Protein AF-A0A2L2YY50-F1 (afdb_monomer_lite)

Sequence (79 aa):
TQHEMCLIALIATFLNVHPFGASIDYLCSYLIKIDSNVNAGDIESLLERFPNLFKKHTSGIGATLVKNCKFLGFSSISN

Radius of 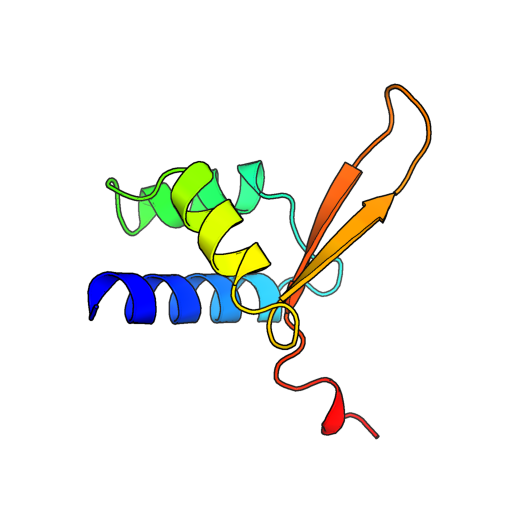gyration: 12.67 Å; chains: 1; bounding box: 34×35×24 Å

InterPro domains:
  IPR038876 Ecto-NOX disulfide-thiol exchanger 1/2 [PTHR16001] (2-78)
  IPR060245 Ecto-NOX disulfide-thiol exchanger 1/2, C-terminal helix-turn-helix domain [PF27602] (2-67)

pLDDT: mean 90.17, std 8.17, range [45.78, 96.38]

Foldseek 3Di:
DVVLVVLLVLQQVVQVVPPPFAALVVSQVVVCVVPVVDDSVSVVVSLVVCCQQKPWDWDDDDPPTTTGMHGNPCVVVVD

Secondary structure (DSSP, 8-state):
-HHHHHHHHHHHHHHHT-TT-B-HHHHHHHHTTT-TT--HHHHHHHHHH-TTTEEEEEESSGGG-EEEEEE-TTTTTT-

Structure (mmCIF, N/CA/C/O backbone):
data_AF-A0A2L2YY50-F1
#
_entry.id   AF-A0A2L2YY50-F1
#
loop_
_atom_site.group_PDB
_atom_site.id
_atom_site.type_symbol
_atom_site.label_atom_id
_atom_site.label_alt_id
_atom_site.label_comp_id
_atom_site.label_asym_id
_atom_site.label_entity_id
_atom_site.label_seq_id
_atom_site.pdbx_PDB_ins_code
_atom_site.Cartn_x
_atom_site.Cartn_y
_atom_site.Cartn_z
_atom_site.occupancy
_atom_site.B_iso_or_equiv
_atom_site.auth_seq_id
_atom_site.auth_comp_id
_atom_site.auth_asym_id
_atom_site.auth_atom_id
_atom_site.pdbx_PDB_model_num
ATOM 1 N N . THR A 1 1 ? -9.600 -0.907 13.815 1.00 85.75 1 THR A N 1
ATOM 2 C CA . THR A 1 1 ? -10.993 -0.415 13.673 1.00 85.75 1 THR A CA 1
ATOM 3 C C . THR A 1 1 ? -11.586 -0.931 12.365 1.00 85.75 1 THR A C 1
ATOM 5 O O . THR A 1 1 ? -10.847 -1.506 11.574 1.00 85.75 1 THR A O 1
ATOM 8 N N . GLN A 1 2 ? -12.894 -0.771 12.114 1.00 90.12 2 GLN A N 1
ATOM 9 C CA . GLN A 1 2 ? -13.508 -1.18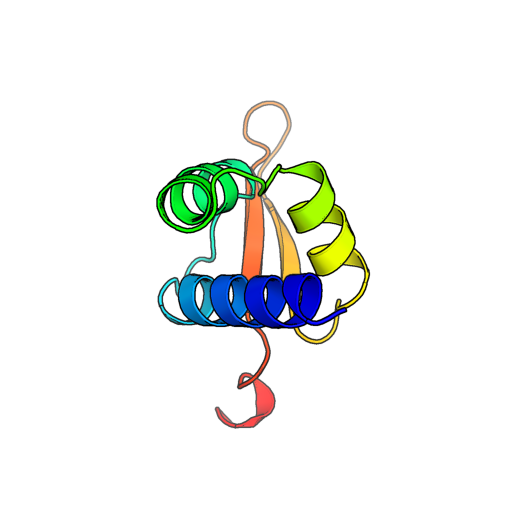0 10.834 1.00 90.12 2 GLN A CA 1
ATOM 10 C C . GLN A 1 2 ? -12.849 -0.488 9.628 1.00 90.12 2 GLN A C 1
ATOM 12 O O . GLN A 1 2 ? -12.632 -1.120 8.599 1.00 90.12 2 GLN A O 1
ATOM 17 N N . HIS A 1 3 ? -12.489 0.790 9.777 1.00 88.25 3 HIS A N 1
ATOM 18 C CA . HIS A 1 3 ? -11.786 1.557 8.746 1.00 88.25 3 HIS A CA 1
ATOM 19 C C . HIS A 1 3 ? -10.436 0.928 8.380 1.00 88.25 3 HIS A C 1
ATOM 21 O O . HIS A 1 3 ? -10.202 0.631 7.212 1.00 88.25 3 HIS A O 1
ATOM 27 N N . GLU A 1 4 ? -9.608 0.594 9.376 1.00 90.94 4 GLU A N 1
ATOM 28 C CA . GLU A 1 4 ? -8.331 -0.095 9.140 1.00 90.94 4 GLU A CA 1
ATOM 29 C C . GLU A 1 4 ? -8.518 -1.449 8.439 1.00 90.94 4 GLU A C 1
ATOM 31 O O . GLU A 1 4 ? -7.753 -1.783 7.540 1.00 90.94 4 GLU A O 1
ATOM 36 N N . MET A 1 5 ? -9.537 -2.232 8.818 1.00 93.56 5 MET A N 1
ATOM 37 C CA . MET A 1 5 ? -9.822 -3.526 8.181 1.00 93.56 5 MET A CA 1
ATOM 38 C C . MET A 1 5 ? -10.186 -3.360 6.701 1.00 93.56 5 MET A C 1
ATOM 40 O O . MET A 1 5 ? -9.671 -4.098 5.860 1.00 93.56 5 MET A O 1
ATOM 44 N N . CYS A 1 6 ? -11.028 -2.372 6.375 1.00 93.25 6 CYS A N 1
ATOM 45 C CA . CYS A 1 6 ? -11.334 -2.019 4.989 1.00 93.25 6 CYS A CA 1
ATOM 46 C C . CYS A 1 6 ? -10.073 -1.607 4.229 1.00 93.25 6 CYS A C 1
ATOM 48 O O . CYS A 1 6 ? -9.851 -2.079 3.117 1.00 93.25 6 CYS A O 1
ATOM 50 N N . LEU A 1 7 ? -9.226 -0.772 4.831 1.00 94.12 7 LEU A N 1
ATOM 51 C CA . LEU A 1 7 ? -8.011 -0.296 4.182 1.00 94.12 7 LEU A CA 1
ATOM 52 C C . LEU A 1 7 ? -7.032 -1.447 3.904 1.00 94.12 7 LEU A C 1
ATOM 54 O O . LEU A 1 7 ? -6.536 -1.567 2.787 1.00 94.12 7 LEU A O 1
ATOM 58 N N . ILE A 1 8 ? -6.834 -2.361 4.861 1.00 95.62 8 ILE A N 1
ATOM 59 C CA . ILE A 1 8 ? -6.040 -3.586 4.663 1.00 95.62 8 ILE A CA 1
ATOM 60 C C . ILE A 1 8 ? -6.605 -4.420 3.507 1.00 95.62 8 ILE A C 1
ATOM 62 O O . ILE A 1 8 ? -5.844 -4.859 2.644 1.00 95.62 8 ILE A O 1
ATOM 66 N N . ALA A 1 9 ? -7.925 -4.624 3.462 1.00 95.06 9 ALA A N 1
ATOM 67 C CA . ALA A 1 9 ? -8.575 -5.404 2.410 1.00 95.06 9 ALA A CA 1
ATOM 68 C C . ALA A 1 9 ? -8.427 -4.755 1.023 1.00 95.06 9 ALA A C 1
ATOM 70 O O . ALA A 1 9 ? -8.141 -5.449 0.044 1.00 95.06 9 ALA A O 1
ATOM 71 N N . LEU A 1 10 ? -8.569 -3.431 0.932 1.00 95.69 10 LEU A N 1
ATOM 72 C CA . LEU A 1 10 ? -8.3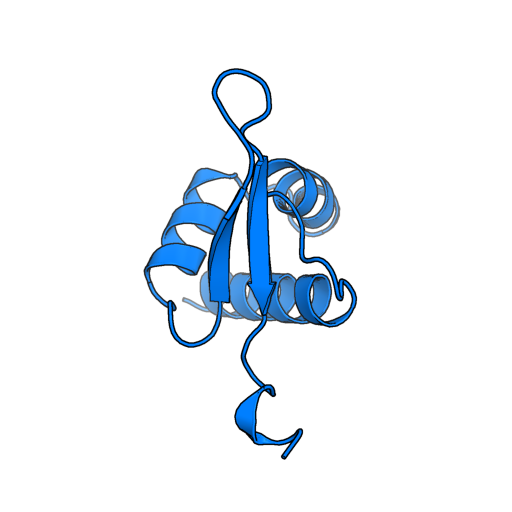87 -2.687 -0.314 1.00 95.69 10 LEU A CA 1
ATOM 73 C C . LEU A 1 10 ? -6.932 -2.739 -0.796 1.00 95.69 10 LEU A C 1
ATOM 75 O O . LEU A 1 10 ? -6.695 -3.023 -1.969 1.00 95.69 10 LEU A O 1
ATOM 79 N N . ILE A 1 11 ? -5.961 -2.536 0.103 1.00 96.12 11 ILE A N 1
ATOM 80 C CA . ILE A 1 11 ? -4.529 -2.638 -0.213 1.00 96.12 11 ILE A CA 1
ATOM 81 C C . ILE A 1 11 ? -4.182 -4.054 -0.683 1.00 96.12 11 ILE A C 1
ATOM 83 O O . ILE A 1 11 ? -3.513 -4.212 -1.703 1.00 96.12 11 ILE A O 1
ATOM 87 N N . ALA A 1 12 ? -4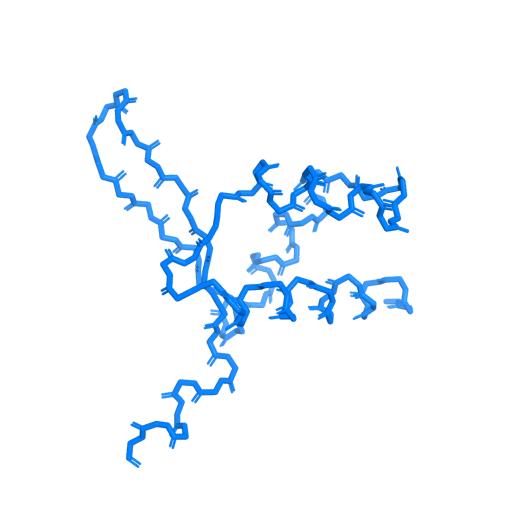.652 -5.085 0.026 1.00 95.94 12 ALA A N 1
ATOM 88 C CA . ALA A 1 12 ? -4.442 -6.481 -0.349 1.00 95.94 12 ALA A CA 1
ATOM 89 C C . ALA A 1 12 ? -5.019 -6.789 -1.733 1.00 95.94 12 ALA A C 1
ATOM 91 O O . ALA A 1 12 ? -4.314 -7.331 -2.579 1.00 95.94 12 ALA A O 1
ATOM 92 N N . THR A 1 13 ? -6.264 -6.383 -1.988 1.00 95.62 13 THR A N 1
ATOM 93 C CA . THR A 1 13 ? -6.935 -6.597 -3.278 1.00 95.62 13 THR A CA 1
ATOM 94 C C . THR A 1 13 ? -6.190 -5.909 -4.418 1.00 95.62 13 THR A C 1
ATOM 96 O O . THR A 1 13 ? -5.928 -6.530 -5.447 1.00 95.62 13 THR A O 1
ATOM 99 N N . PHE A 1 14 ? -5.802 -4.647 -4.222 1.00 96.38 14 PHE A N 1
ATOM 100 C CA . PHE A 1 14 ? -5.042 -3.880 -5.204 1.00 96.38 14 PHE A CA 1
ATOM 101 C C . PHE A 1 14 ? -3.690 -4.538 -5.495 1.00 96.38 14 PHE A C 1
ATOM 103 O O . PHE A 1 14 ? -3.382 -4.871 -6.634 1.00 96.38 14 PHE A O 1
ATOM 110 N N . LEU A 1 15 ? -2.883 -4.801 -4.467 1.00 95.81 15 LEU A N 1
ATOM 111 C CA . LEU A 1 15 ? -1.554 -5.384 -4.651 1.00 95.81 15 LEU A CA 1
ATOM 112 C C . LEU A 1 15 ? -1.599 -6.818 -5.201 1.00 95.81 15 LEU A C 1
ATOM 114 O O . LEU A 1 15 ? -0.671 -7.216 -5.901 1.00 95.81 15 LEU A O 1
ATOM 118 N N . ASN A 1 16 ? -2.667 -7.577 -4.937 1.00 94.31 16 ASN A N 1
ATOM 119 C CA . ASN A 1 16 ? -2.847 -8.929 -5.466 1.00 94.31 16 ASN A CA 1
ATOM 120 C C . ASN A 1 16 ? -2.953 -8.960 -7.001 1.00 94.31 16 ASN A C 1
ATOM 122 O O . ASN A 1 16 ? -2.490 -9.912 -7.622 1.00 94.31 16 ASN A O 1
ATOM 126 N N . VAL A 1 17 ? -3.509 -7.916 -7.628 1.00 94.25 17 VAL A N 1
ATOM 127 C CA . VAL A 1 17 ? -3.577 -7.807 -9.100 1.00 94.25 17 VAL A CA 1
ATOM 128 C C . VAL A 1 17 ? -2.341 -7.136 -9.719 1.00 94.25 17 VAL A C 1
ATOM 130 O O . VAL A 1 17 ? -2.255 -7.003 -10.939 1.00 94.25 17 VAL A O 1
ATOM 133 N N . HIS A 1 18 ? -1.352 -6.748 -8.905 1.00 93.56 18 HIS A N 1
ATOM 134 C CA . HIS A 1 18 ? -0.110 -6.112 -9.346 1.00 93.56 18 HIS A CA 1
ATOM 135 C C . HIS A 1 18 ? 1.110 -7.028 -9.119 1.00 93.56 18 HIS A C 1
ATOM 137 O O . HIS A 1 18 ? 1.789 -6.915 -8.095 1.00 93.56 18 HIS A O 1
ATOM 143 N N . PRO A 1 19 ? 1.477 -7.895 -10.087 1.00 86.88 19 PRO A N 1
ATOM 144 C CA . PRO A 1 19 ? 2.552 -8.890 -9.913 1.00 86.88 19 PRO A CA 1
ATOM 145 C C . PRO A 1 19 ? 3.940 -8.273 -9.637 1.00 86.88 19 PRO A C 1
ATOM 147 O O . PRO A 1 19 ? 4.806 -8.870 -8.980 1.00 86.88 19 PRO A O 1
ATOM 150 N N . PHE A 1 20 ? 4.161 -7.038 -10.090 1.00 88.88 20 PHE A N 1
ATOM 151 C CA . PHE A 1 20 ? 5.401 -6.284 -9.868 1.00 88.88 20 PHE A CA 1
ATOM 152 C C . PHE A 1 20 ? 5.361 -5.385 -8.624 1.00 88.88 20 PHE A C 1
ATOM 154 O O . PHE A 1 20 ? 6.363 -4.751 -8.283 1.00 88.88 20 PHE A O 1
ATOM 161 N N . GLY A 1 21 ? 4.246 -5.396 -7.894 1.00 92.88 21 GLY A N 1
ATOM 162 C CA . GLY A 1 21 ? 3.973 -4.459 -6.815 1.00 92.88 21 GLY A CA 1
ATOM 163 C C . GLY A 1 21 ? 3.610 -3.067 -7.324 1.00 92.88 21 GLY A C 1
ATOM 164 O O . GLY A 1 21 ? 3.460 -2.838 -8.523 1.00 92.88 21 GLY A O 1
ATOM 165 N N . ALA A 1 22 ? 3.478 -2.131 -6.391 1.00 95.62 22 ALA A N 1
ATOM 166 C CA . ALA A 1 22 ? 3.132 -0.741 -6.673 1.00 95.62 22 ALA A CA 1
ATOM 167 C C . ALA A 1 22 ? 3.818 0.206 -5.687 1.00 95.62 22 ALA A C 1
ATOM 169 O O . ALA A 1 22 ? 4.122 -0.190 -4.560 1.00 95.62 22 ALA A O 1
ATOM 170 N N . SER A 1 23 ? 4.057 1.454 -6.091 1.00 94.31 23 SER A N 1
ATOM 171 C CA . SER A 1 23 ? 4.511 2.487 -5.157 1.00 94.31 23 SER A CA 1
ATOM 172 C C . SER A 1 23 ? 3.395 2.893 -4.194 1.00 94.31 23 SER A C 1
ATOM 174 O O . SER A 1 23 ? 2.208 2.730 -4.488 1.00 94.31 23 SER A O 1
ATOM 176 N N . ILE A 1 24 ? 3.781 3.453 -3.046 1.00 93.31 24 ILE A N 1
ATOM 177 C CA . ILE A 1 24 ? 2.831 4.009 -2.073 1.00 93.31 24 ILE A CA 1
ATOM 178 C C . ILE A 1 24 ? 2.045 5.166 -2.695 1.00 93.31 24 ILE A C 1
ATOM 180 O O . ILE A 1 24 ? 0.834 5.230 -2.518 1.00 93.31 24 ILE A O 1
ATOM 184 N N . ASP A 1 25 ? 2.693 6.019 -3.492 1.00 92.56 25 ASP A N 1
ATOM 185 C CA . ASP A 1 25 ? 2.020 7.125 -4.184 1.00 92.56 25 ASP A CA 1
ATOM 186 C C . ASP A 1 25 ? 0.944 6.631 -5.154 1.00 92.56 25 ASP A C 1
ATOM 188 O O . ASP A 1 25 ? -0.148 7.201 -5.224 1.00 92.56 25 ASP A O 1
ATOM 192 N N . TYR A 1 26 ? 1.223 5.543 -5.881 1.00 94.56 26 TYR A N 1
ATOM 193 C CA . TYR A 1 26 ? 0.250 4.958 -6.796 1.00 94.56 26 TYR A CA 1
ATOM 194 C C . TYR A 1 26 ? -0.923 4.330 -6.038 1.00 94.56 26 TYR A C 1
ATOM 196 O O . TYR A 1 26 ? -2.081 4.592 -6.368 1.00 94.56 26 TYR A O 1
ATOM 204 N N . LEU A 1 27 ? -0.627 3.567 -4.983 1.00 95.50 27 LEU A N 1
ATOM 205 C CA . LEU A 1 27 ? -1.629 2.978 -4.099 1.00 95.50 27 LEU A CA 1
ATOM 206 C C . LEU A 1 27 ? -2.526 4.065 -3.482 1.00 95.50 27 LEU A C 1
ATOM 208 O O . LEU A 1 27 ? -3.745 3.973 -3.565 1.00 95.50 27 LEU A O 1
ATOM 212 N N . CYS A 1 28 ? -1.935 5.134 -2.947 1.00 95.38 28 CYS A N 1
ATOM 213 C CA . CYS A 1 28 ? -2.649 6.273 -2.372 1.00 95.38 28 CYS A CA 1
ATOM 214 C C . CYS A 1 28 ? -3.545 6.965 -3.410 1.00 95.38 28 CYS A C 1
ATOM 216 O O . CYS A 1 28 ? -4.743 7.134 -3.189 1.00 95.38 28 CYS A O 1
ATOM 218 N N . SER A 1 29 ? -3.002 7.264 -4.595 1.00 95.19 29 SER A N 1
ATOM 219 C CA . SER A 1 29 ? -3.751 7.895 -5.693 1.00 95.19 29 SER A CA 1
ATOM 220 C C . SER A 1 29 ? -4.936 7.053 -6.176 1.00 95.19 29 SER A C 1
ATOM 222 O O . SER A 1 29 ? -5.922 7.594 -6.682 1.00 95.19 29 SER A O 1
ATOM 224 N N . TYR A 1 30 ? -4.840 5.727 -6.063 1.00 95.88 30 TYR A N 1
ATOM 225 C CA . TYR A 1 30 ? -5.942 4.820 -6.360 1.00 95.88 30 TYR A CA 1
ATOM 226 C C . TYR A 1 30 ? -6.979 4.804 -5.233 1.00 95.88 30 TYR A C 1
ATOM 228 O O . TYR A 1 30 ? -8.166 4.995 -5.491 1.00 95.88 30 TYR A O 1
ATOM 236 N N . LEU A 1 31 ? -6.539 4.615 -3.988 1.00 95.00 31 LEU A N 1
ATOM 237 C CA . LEU A 1 31 ? -7.425 4.452 -2.836 1.00 95.00 31 LEU A CA 1
ATOM 238 C C . LEU A 1 31 ? -8.209 5.722 -2.499 1.00 95.00 31 LEU A C 1
ATOM 240 O O . LEU A 1 31 ? -9.371 5.605 -2.128 1.00 95.00 31 LEU A O 1
ATOM 244 N N . ILE A 1 32 ? -7.645 6.913 -2.731 1.00 95.62 32 ILE A N 1
ATOM 245 C CA . ILE A 1 32 ? -8.348 8.200 -2.567 1.00 95.62 32 ILE A CA 1
ATOM 246 C C . ILE A 1 32 ? -9.619 8.287 -3.429 1.00 95.62 32 ILE A C 1
ATOM 248 O O . ILE A 1 32 ? -10.576 8.963 -3.060 1.00 95.62 32 ILE A O 1
ATOM 252 N N . LYS A 1 33 ? -9.668 7.583 -4.569 1.00 95.50 33 LYS A N 1
ATOM 253 C CA . LYS A 1 33 ? -10.868 7.531 -5.427 1.00 95.50 33 LYS A CA 1
ATOM 254 C C . LYS A 1 33 ? -11.994 6.680 -4.832 1.00 95.50 33 LYS A C 1
ATOM 256 O O . LYS A 1 33 ? -13.121 6.770 -5.306 1.00 95.50 33 LYS A O 1
ATOM 261 N N . ILE A 1 34 ? -11.684 5.840 -3.846 1.00 93.56 34 ILE A N 1
ATOM 262 C CA . ILE A 1 34 ? -12.621 4.941 -3.161 1.00 93.56 34 ILE A CA 1
ATOM 263 C C . ILE A 1 34 ? -12.979 5.508 -1.782 1.00 93.56 34 ILE A C 1
ATOM 265 O O . ILE A 1 34 ? -14.152 5.543 -1.421 1.00 93.56 34 ILE A O 1
ATOM 269 N N . ASP A 1 35 ? -11.981 5.975 -1.032 1.00 90.31 35 ASP A N 1
ATOM 270 C CA . ASP A 1 35 ? -12.128 6.638 0.264 1.00 90.31 35 ASP A CA 1
ATOM 271 C C . ASP A 1 35 ? -11.229 7.878 0.308 1.00 90.31 35 ASP A C 1
ATOM 273 O O . ASP A 1 35 ? -10.004 7.784 0.392 1.00 90.31 35 ASP A O 1
ATOM 277 N N . SER A 1 36 ? -11.852 9.056 0.280 1.00 91.38 36 SER A N 1
ATOM 278 C CA . SER A 1 36 ? -11.164 10.348 0.255 1.00 91.38 36 SER A CA 1
ATOM 279 C C . SER A 1 36 ? -10.402 10.682 1.540 1.00 91.38 36 SER A C 1
ATOM 281 O O . SER A 1 36 ? -9.652 11.654 1.552 1.00 91.38 36 SER A O 1
ATOM 283 N N . ASN A 1 37 ? -10.600 9.925 2.624 1.00 89.62 37 ASN A N 1
ATOM 284 C CA . ASN A 1 37 ? -9.888 10.140 3.887 1.00 89.62 37 ASN A CA 1
ATOM 285 C C . ASN A 1 37 ? -8.544 9.404 3.943 1.00 89.62 37 ASN A C 1
ATOM 287 O O . ASN A 1 37 ? -7.760 9.626 4.866 1.00 89.62 37 ASN A O 1
ATOM 291 N N . VAL A 1 38 ? -8.268 8.531 2.970 1.00 91.69 38 VAL A N 1
ATOM 292 C CA . VAL A 1 38 ? -7.004 7.802 2.899 1.00 91.69 38 VAL A CA 1
ATOM 293 C C . VAL A 1 38 ? -5.863 8.771 2.611 1.00 91.69 38 VAL A C 1
ATOM 295 O O . VAL A 1 38 ? -5.918 9.570 1.678 1.00 91.69 38 VAL A O 1
ATOM 298 N N . ASN A 1 39 ? -4.788 8.654 3.385 1.00 91.62 39 ASN A N 1
ATOM 299 C CA . ASN A 1 39 ? -3.535 9.354 3.134 1.00 91.62 39 ASN A CA 1
ATOM 300 C C . ASN A 1 39 ? -2.357 8.370 3.091 1.00 91.62 39 ASN A C 1
ATOM 302 O O . ASN A 1 39 ? -2.451 7.219 3.524 1.00 91.62 39 ASN A O 1
ATOM 306 N N . ALA A 1 40 ? -1.226 8.836 2.558 1.00 92.50 40 ALA A N 1
ATOM 307 C CA . ALA A 1 40 ? -0.030 8.014 2.400 1.00 92.50 40 ALA A CA 1
ATOM 308 C C . ALA A 1 40 ? 0.546 7.525 3.742 1.00 92.50 40 ALA A C 1
ATOM 310 O O . ALA A 1 40 ? 1.073 6.418 3.797 1.00 92.50 40 ALA A O 1
ATOM 311 N N . GLY A 1 41 ? 0.407 8.308 4.817 1.00 93.44 41 GLY A N 1
ATOM 312 C CA . GLY A 1 41 ? 0.904 7.951 6.147 1.00 93.44 41 GLY A CA 1
ATOM 313 C C . GLY A 1 41 ? 0.168 6.755 6.750 1.00 93.44 41 GLY A C 1
ATOM 314 O O . GLY A 1 41 ? 0.805 5.837 7.263 1.00 93.44 41 GLY A O 1
ATOM 315 N N . ASP A 1 42 ? -1.160 6.710 6.617 1.00 91.44 42 ASP A N 1
ATOM 316 C CA . ASP A 1 42 ? -1.968 5.576 7.084 1.00 91.44 42 ASP A CA 1
ATOM 317 C C . ASP A 1 42 ? -1.631 4.294 6.318 1.00 91.44 42 ASP A C 1
ATOM 319 O O . ASP A 1 42 ? -1.506 3.215 6.905 1.00 91.44 42 ASP A O 1
ATOM 323 N N . ILE A 1 43 ? -1.428 4.419 5.003 1.00 94.25 43 ILE A N 1
ATOM 324 C CA . ILE A 1 43 ? -0.974 3.315 4.157 1.00 94.25 43 ILE A CA 1
ATOM 325 C C . ILE A 1 43 ? 0.397 2.830 4.636 1.00 94.25 43 ILE A C 1
ATOM 327 O O . ILE A 1 43 ? 0.557 1.642 4.905 1.00 94.25 43 ILE A O 1
ATOM 331 N N . GLU A 1 44 ? 1.382 3.721 4.774 1.00 93.81 44 GLU A N 1
ATOM 332 C CA . GLU A 1 44 ? 2.728 3.362 5.234 1.00 93.81 44 GLU A CA 1
ATOM 333 C C . GLU A 1 44 ? 2.707 2.670 6.597 1.00 93.81 44 GLU A C 1
ATOM 335 O O . GLU A 1 44 ? 3.313 1.605 6.744 1.00 93.81 44 GLU A O 1
ATOM 340 N N . SER A 1 45 ? 1.956 3.222 7.552 1.00 93.62 45 SER A N 1
ATOM 341 C CA . SER A 1 45 ? 1.808 2.659 8.894 1.00 93.62 45 SER A CA 1
ATOM 342 C C . SER A 1 45 ? 1.232 1.242 8.859 1.00 93.62 45 SER A C 1
ATOM 344 O O . SER A 1 45 ? 1.743 0.341 9.528 1.00 93.62 45 SER A O 1
ATOM 346 N N . LEU A 1 46 ? 0.200 0.998 8.045 1.00 94.56 46 LEU A N 1
ATOM 347 C CA . LEU A 1 46 ? -0.373 -0.340 7.889 1.00 94.56 46 LEU A CA 1
ATOM 348 C C . LEU A 1 46 ? 0.607 -1.315 7.235 1.00 94.56 46 LEU A C 1
ATOM 350 O O . LEU A 1 46 ? 0.766 -2.436 7.720 1.00 94.56 46 LEU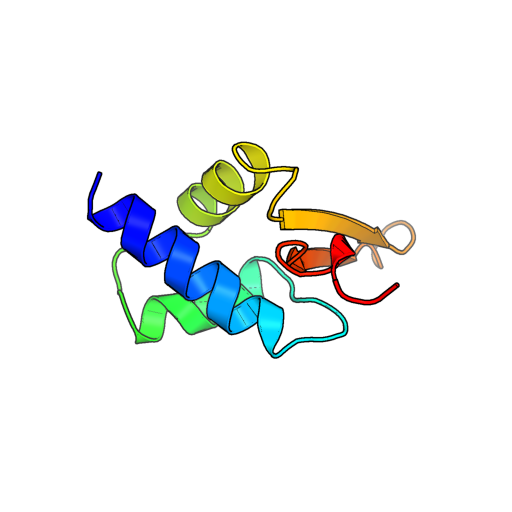 A O 1
ATOM 354 N N . LEU A 1 47 ? 1.297 -0.904 6.169 1.00 94.50 47 LEU A N 1
ATOM 355 C CA . LEU A 1 47 ? 2.290 -1.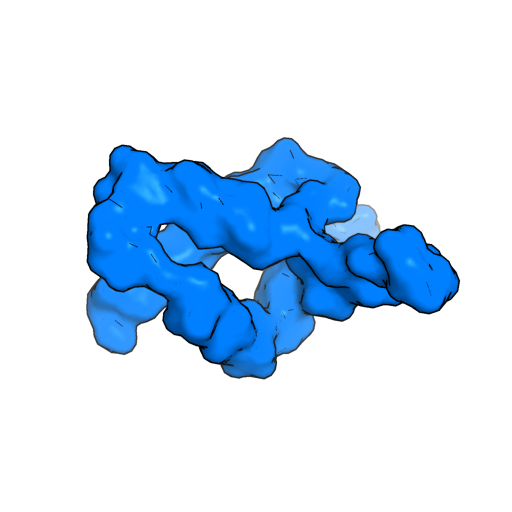751 5.506 1.00 94.50 47 LEU A CA 1
ATOM 356 C C . LEU A 1 47 ? 3.417 -2.165 6.468 1.00 94.50 47 LEU A C 1
ATOM 358 O O . LEU A 1 47 ? 3.885 -3.300 6.412 1.00 94.50 47 LEU A O 1
ATOM 362 N N . GLU A 1 48 ? 3.838 -1.268 7.363 1.00 93.44 48 GLU A N 1
ATOM 363 C CA . GLU A 1 48 ? 4.856 -1.545 8.387 1.00 93.44 48 GLU A CA 1
ATOM 364 C C . GLU A 1 48 ? 4.363 -2.449 9.516 1.00 93.44 48 GLU A C 1
ATOM 366 O O . GLU A 1 48 ? 5.124 -3.280 10.011 1.00 93.44 48 GLU A O 1
ATOM 371 N N . ARG A 1 49 ? 3.091 -2.326 9.907 1.00 95.50 49 ARG A N 1
ATOM 372 C CA . ARG A 1 49 ? 2.484 -3.143 10.970 1.00 95.50 49 ARG A CA 1
ATOM 373 C C . ARG A 1 49 ? 2.228 -4.590 10.552 1.00 95.50 49 ARG A C 1
ATOM 375 O O . ARG A 1 49 ? 2.158 -5.458 11.420 1.00 95.50 49 ARG A O 1
ATOM 382 N N . PHE A 1 50 ? 2.107 -4.867 9.252 1.00 94.50 50 PHE A N 1
ATOM 383 C CA . PHE A 1 50 ? 1.805 -6.203 8.723 1.00 94.50 50 PHE A CA 1
ATOM 384 C C . PHE A 1 50 ? 2.876 -6.718 7.737 1.00 94.50 50 PHE A C 1
ATOM 386 O O . PHE A 1 50 ? 2.553 -7.048 6.593 1.00 94.50 50 PHE A O 1
ATOM 393 N N . PRO A 1 51 ? 4.145 -6.880 8.165 1.00 92.31 51 PRO A N 1
ATOM 394 C CA . PRO A 1 51 ? 5.263 -7.231 7.278 1.00 92.31 51 PRO A CA 1
ATOM 395 C C . PRO A 1 51 ? 5.163 -8.640 6.665 1.00 92.31 51 PRO A C 1
ATOM 397 O O . PRO A 1 51 ? 5.781 -8.923 5.641 1.00 92.31 51 PRO A O 1
ATOM 400 N N . ASN A 1 52 ? 4.372 -9.530 7.275 1.00 91.12 52 ASN A N 1
ATOM 401 C CA . ASN A 1 52 ? 4.100 -10.871 6.746 1.00 91.12 52 ASN A CA 1
ATOM 402 C C . ASN A 1 52 ? 3.010 -10.874 5.664 1.00 91.12 52 ASN A C 1
ATOM 404 O O . ASN A 1 52 ? 2.895 -11.842 4.918 1.00 91.12 52 ASN A O 1
ATOM 408 N N . LEU A 1 53 ? 2.206 -9.810 5.586 1.00 93.62 53 LEU A N 1
ATOM 409 C CA . LEU A 1 53 ? 1.138 -9.657 4.598 1.00 93.62 53 LEU A CA 1
ATOM 410 C C . LEU A 1 53 ? 1.572 -8.750 3.446 1.00 93.62 53 LEU A C 1
ATOM 412 O O . LEU A 1 53 ? 1.199 -8.985 2.296 1.00 93.62 53 LEU A O 1
ATOM 416 N N . PHE A 1 54 ? 2.389 -7.743 3.752 1.00 95.00 54 PHE A N 1
ATOM 417 C CA . PHE A 1 54 ? 2.885 -6.772 2.796 1.00 95.00 54 PHE A CA 1
ATOM 418 C C . PHE A 1 54 ? 4.397 -6.624 2.899 1.00 95.00 54 PHE A C 1
ATOM 420 O O . PHE A 1 54 ? 4.943 -6.369 3.969 1.00 95.00 54 PHE A O 1
ATOM 427 N N . LYS A 1 55 ? 5.088 -6.721 1.763 1.00 92.88 55 LYS A N 1
ATOM 428 C CA . LYS A 1 55 ? 6.538 -6.544 1.694 1.00 92.88 55 LYS A CA 1
ATOM 429 C C . LYS A 1 55 ? 6.877 -5.253 0.981 1.00 92.88 55 LYS A C 1
ATOM 431 O O . LYS A 1 55 ? 6.615 -5.125 -0.214 1.00 92.88 55 LYS A O 1
ATOM 436 N N . LYS A 1 56 ? 7.503 -4.321 1.700 1.00 90.94 56 LYS A N 1
ATOM 437 C CA . LYS A 1 56 ? 8.179 -3.174 1.088 1.00 90.94 56 LYS A CA 1
ATOM 438 C C . LYS A 1 56 ? 9.495 -3.642 0.476 1.00 90.94 56 LYS A C 1
ATOM 440 O O . LYS A 1 56 ? 10.250 -4.390 1.095 1.00 90.94 56 LYS A O 1
ATOM 445 N N . HIS A 1 57 ? 9.756 -3.207 -0.740 1.00 88.25 57 HIS A N 1
ATOM 446 C CA . HIS A 1 57 ? 10.987 -3.456 -1.456 1.00 88.25 57 HIS A CA 1
ATOM 447 C C . HIS A 1 57 ? 11.498 -2.130 -2.017 1.00 88.25 57 HIS A C 1
ATOM 449 O O . HIS A 1 57 ? 10.734 -1.265 -2.446 1.00 88.25 57 HIS A O 1
ATOM 455 N N . THR A 1 58 ? 12.810 -1.956 -1.947 1.00 86.25 58 THR A N 1
ATOM 456 C CA . THR A 1 58 ? 13.491 -0.758 -2.423 1.00 86.25 58 THR A CA 1
ATOM 457 C C . THR A 1 58 ? 14.513 -1.209 -3.447 1.00 86.25 58 THR A C 1
ATOM 459 O O . THR A 1 58 ? 15.329 -2.081 -3.160 1.00 86.25 58 THR A O 1
ATOM 462 N N . SER A 1 59 ? 14.448 -0.639 -4.644 1.00 83.25 59 SER A N 1
ATOM 463 C CA . SER A 1 59 ? 15.277 -1.038 -5.788 1.00 83.25 59 SER A CA 1
ATOM 464 C C . SER A 1 59 ? 15.919 0.194 -6.418 1.00 83.25 59 SER A C 1
ATOM 466 O O . SER A 1 59 ? 15.324 1.265 -6.374 1.00 83.25 59 SER A O 1
ATOM 468 N N . GLY A 1 60 ? 17.089 0.043 -7.040 1.00 84.69 60 GLY A N 1
ATOM 469 C CA . GLY A 1 60 ? 17.798 1.142 -7.708 1.00 84.69 60 GLY A CA 1
ATOM 470 C C . GLY A 1 60 ? 18.869 1.806 -6.838 1.00 84.69 60 GLY A C 1
ATOM 471 O O . GLY A 1 60 ? 19.143 1.371 -5.721 1.00 84.69 60 GLY A O 1
ATOM 472 N N . ILE A 1 61 ? 19.511 2.843 -7.383 1.00 86.56 61 ILE A N 1
ATOM 473 C CA . ILE A 1 61 ? 20.638 3.555 -6.759 1.00 86.56 61 ILE A CA 1
ATOM 474 C C . ILE A 1 61 ? 20.417 5.067 -6.886 1.00 86.56 61 ILE A C 1
ATOM 476 O O . ILE A 1 61 ? 20.079 5.570 -7.962 1.00 86.56 61 ILE A O 1
ATOM 480 N N . GLY A 1 62 ? 20.632 5.805 -5.793 1.00 86.06 62 GLY A N 1
ATOM 481 C CA . GLY A 1 62 ? 20.550 7.269 -5.779 1.00 86.06 62 GLY A CA 1
ATOM 482 C C . GLY A 1 62 ? 19.187 7.783 -6.249 1.00 86.06 62 GLY A C 1
ATOM 483 O O . GLY A 1 62 ? 18.160 7.423 -5.687 1.00 86.06 62 GLY A O 1
ATOM 484 N N . ALA A 1 63 ? 19.168 8.596 -7.307 1.00 85.31 63 ALA A N 1
ATOM 485 C CA . ALA A 1 63 ? 17.942 9.184 -7.859 1.00 85.31 63 ALA A CA 1
ATOM 486 C C . ALA A 1 63 ? 16.974 8.167 -8.503 1.00 85.31 63 ALA A C 1
ATOM 488 O O . ALA A 1 63 ? 15.836 8.515 -8.799 1.00 85.31 63 ALA A O 1
ATOM 489 N N . THR A 1 64 ? 17.402 6.918 -8.717 1.00 80.81 64 THR A N 1
ATOM 490 C CA . THR A 1 64 ? 16.556 5.848 -9.281 1.00 80.81 64 THR A CA 1
ATOM 491 C C . THR A 1 64 ? 15.926 4.957 -8.212 1.00 80.81 64 THR A C 1
ATOM 493 O O . THR A 1 64 ? 15.429 3.878 -8.525 1.00 80.81 64 THR A O 1
ATOM 496 N N . LEU A 1 65 ? 15.968 5.373 -6.943 1.00 84.50 65 LEU A N 1
ATOM 497 C CA . LEU A 1 65 ? 15.410 4.594 -5.848 1.00 84.50 65 LEU A CA 1
ATOM 498 C C . LEU A 1 65 ? 13.883 4.492 -5.987 1.00 84.50 65 LEU A C 1
ATOM 500 O O . LEU A 1 65 ? 13.165 5.480 -5.852 1.00 84.50 65 LEU A O 1
ATOM 504 N N . VAL A 1 66 ? 13.383 3.283 -6.219 1.00 81.69 66 VAL A N 1
ATOM 505 C CA . VAL A 1 66 ? 11.953 2.985 -6.305 1.00 81.69 66 VAL A CA 1
ATOM 506 C C . VAL A 1 66 ? 11.545 2.186 -5.080 1.00 81.69 66 VAL A C 1
ATOM 508 O O . VAL A 1 66 ? 12.072 1.098 -4.837 1.00 81.69 66 VAL A O 1
ATOM 511 N N . LYS A 1 67 ? 10.577 2.718 -4.332 1.00 86.44 67 LYS A N 1
ATOM 512 C CA . LYS A 1 67 ? 9.899 2.009 -3.245 1.00 86.44 67 LYS A CA 1
ATOM 513 C C . LYS A 1 67 ? 8.631 1.374 -3.800 1.00 86.44 67 LYS A C 1
ATOM 515 O O . LYS A 1 67 ? 7.725 2.087 -4.228 1.00 86.44 67 LYS A O 1
ATOM 520 N N . ASN A 1 68 ? 8.560 0.050 -3.790 1.00 92.25 68 ASN A N 1
ATOM 521 C CA . ASN A 1 68 ? 7.361 -0.698 -4.145 1.00 92.25 68 ASN A CA 1
ATOM 522 C C . ASN A 1 68 ? 6.912 -1.594 -2.991 1.00 92.25 68 ASN A C 1
ATOM 524 O O . ASN A 1 68 ? 7.696 -2.013 -2.145 1.00 92.25 68 ASN A O 1
ATOM 528 N N . CYS A 1 69 ? 5.622 -1.887 -2.950 1.00 94.06 69 CYS A N 1
ATOM 529 C CA . CYS A 1 69 ? 5.029 -2.833 -2.026 1.00 94.06 69 CYS A CA 1
ATOM 530 C C . CYS A 1 69 ? 4.435 -4.014 -2.796 1.00 94.06 69 CYS A C 1
ATOM 532 O O . CYS A 1 69 ? 3.916 -3.833 -3.898 1.00 94.06 69 CYS A O 1
ATOM 534 N N . LYS A 1 70 ? 4.513 -5.216 -2.218 1.00 94.81 70 LYS A N 1
ATOM 535 C CA . LYS A 1 70 ? 3.891 -6.442 -2.731 1.00 94.81 70 LYS A CA 1
ATOM 536 C C . LYS A 1 70 ? 3.020 -7.101 -1.673 1.00 94.81 70 LYS A C 1
ATOM 538 O O . LYS A 1 70 ? 3.359 -7.076 -0.492 1.00 94.81 70 LYS A O 1
ATOM 543 N N . PHE A 1 71 ? 1.947 -7.744 -2.119 1.00 94.88 71 PHE A N 1
ATOM 544 C CA . PHE A 1 71 ? 1.122 -8.607 -1.284 1.00 94.88 71 PHE A CA 1
ATOM 545 C C . PHE A 1 71 ? 1.740 -10.005 -1.168 1.00 94.88 71 PHE A C 1
ATOM 547 O O . PHE A 1 71 ? 2.230 -10.548 -2.156 1.00 94.88 71 PHE A O 1
ATOM 554 N N . LEU A 1 72 ? 1.730 -10.574 0.039 1.00 93.00 72 LEU A N 1
ATOM 555 C CA . LEU A 1 72 ? 2.327 -11.875 0.353 1.00 93.00 72 LEU A CA 1
ATOM 556 C C . LEU A 1 72 ? 1.311 -12.940 0.789 1.00 93.00 72 LEU A C 1
ATOM 558 O O . LEU A 1 72 ? 1.706 -14.078 1.032 1.00 93.00 72 LEU A O 1
ATOM 562 N N . GLY A 1 73 ? 0.023 -12.600 0.909 1.00 87.38 73 GLY A N 1
ATOM 563 C CA . GLY A 1 73 ? -0.962 -13.446 1.598 1.00 87.38 73 GLY A CA 1
ATOM 564 C C . GLY A 1 73 ? -1.154 -14.853 1.020 1.00 87.38 73 GLY A C 1
ATOM 565 O O . GLY A 1 73 ? -1.585 -15.742 1.746 1.00 87.38 73 GLY A O 1
ATOM 566 N N . PHE A 1 74 ? -0.796 -15.075 -0.248 1.00 83.75 74 PHE A N 1
ATOM 567 C CA . PHE A 1 74 ? -0.910 -16.377 -0.920 1.00 83.75 74 PHE A CA 1
ATOM 568 C C . PHE A 1 74 ? 0.434 -16.973 -1.360 1.00 83.75 74 PHE A C 1
ATOM 570 O O . PHE A 1 74 ? 0.457 -18.015 -2.010 1.00 83.75 74 PHE A O 1
ATOM 577 N N . SER A 1 75 ? 1.563 -16.359 -0.990 1.00 78.31 75 SER A N 1
ATOM 578 C CA . SER A 1 75 ? 2.896 -16.794 -1.436 1.00 78.31 75 SER A CA 1
ATOM 579 C C . SER A 1 75 ? 3.295 -18.191 -0.941 1.00 78.31 75 SER A C 1
ATOM 581 O O . SER A 1 75 ? 4.205 -18.795 -1.496 1.00 78.31 75 SER A O 1
ATOM 583 N N . SER A 1 76 ? 2.646 -18.710 0.106 1.00 70.25 76 SER A N 1
ATOM 584 C CA . SER A 1 76 ? 2.865 -20.072 0.612 1.00 70.25 76 SER A CA 1
ATOM 585 C C . SER A 1 76 ? 2.047 -21.143 -0.115 1.00 70.25 76 SER A C 1
ATOM 587 O O . SER A 1 76 ? 2.388 -22.316 -0.018 1.00 70.25 76 SER A O 1
ATOM 589 N N . ILE A 1 77 ? 0.984 -20.756 -0.828 1.00 68.88 77 ILE A N 1
ATOM 590 C CA . ILE A 1 77 ? 0.080 -21.675 -1.542 1.00 68.88 77 ILE A CA 1
ATOM 591 C C . ILE A 1 77 ? 0.628 -22.006 -2.937 1.00 68.88 77 ILE A C 1
ATOM 593 O O . ILE A 1 77 ? 0.238 -22.997 -3.541 1.00 68.88 77 ILE A O 1
ATOM 597 N N . SER A 1 78 ? 1.552 -21.196 -3.455 1.00 59.22 78 SER A N 1
ATOM 598 C CA . SER A 1 78 ? 2.153 -21.370 -4.780 1.00 59.22 78 SER A CA 1
ATOM 599 C C . SER A 1 78 ? 3.350 -22.338 -4.824 1.00 59.22 78 SER A C 1
ATOM 601 O O . SER A 1 78 ? 4.159 -22.216 -5.742 1.00 59.22 78 SER A O 1
ATOM 603 N N . ASN A 1 79 ? 3.495 -23.246 -3.849 1.00 45.78 79 ASN A N 1
ATOM 604 C CA . ASN A 1 79 ? 4.514 -24.309 -3.840 1.00 45.78 79 ASN A CA 1
ATOM 605 C C . ASN A 1 79 ? 3.903 -25.671 -4.167 1.00 45.78 79 ASN A C 1
ATOM 607 O O . ASN A 1 79 ? 2.857 -25.994 -3.562 1.00 45.78 79 ASN A O 1
#

Organism: Parasteatoda tepidariorum (NCBI:txid114398)